Protein AF-A0A7S9PT05-F1 (afdb_monomer_lite)

Sequence (113 aa):
MHIKQNIIMLYTRLQSMIRDRARKQRREVEISAPFGLKREPVSLPGVSQEEIAILREKAAASQIGVLELRSESPSEYEYHKISRPSSRLRPALVSSNSDVSGSEKTEARPLWY

Foldseek 3Di:
DCVVVVVVVVVVVVVVVVVVVVVLPDDADWDADVVGPDTDGDDDPPDDPVNVSVVVVVVVVVCVPVVVVPDPDDDDPPPDDPPDPPPPPDPPPPPDDDDDDDDDDDDDDDDDD

pLDDT: mean 70.31, std 17.9, range [36.59, 94.19]

Secondary structure (DSSP, 8-state):
--HHHHHHHHHHHHHHHHHHHHHHTT---EEEPTT-S-EEE-PPTT--HHHHHHHHHHHHHHHTTTGGGS---------S---------------------------------

Organism: Epichloe festucae (strain Fl1) (NCBI:txid877507)

Radius of gyration: 27.46 Å; chains: 1; bounding box: 51×56×79 Å

Structure (mmCIF, N/CA/C/O backbone):
data_AF-A0A7S9PT05-F1
#
_entry.id   AF-A0A7S9PT05-F1
#
loop_
_atom_site.group_PDB
_atom_site.id
_atom_site.type_symbol
_atom_site.label_atom_id
_atom_site.label_alt_id
_atom_site.label_comp_id
_atom_site.label_asym_id
_atom_site.label_entity_id
_atom_site.label_seq_id
_atom_site.pdbx_PDB_ins_code
_atom_site.Cartn_x
_atom_site.Cartn_y
_atom_site.Cartn_z
_atom_site.occupancy
_atom_site.B_iso_or_equiv
_atom_site.auth_seq_id
_atom_site.auth_comp_id
_atom_site.auth_asym_id
_atom_site.auth_atom_id
_atom_site.pdbx_PDB_model_num
ATOM 1 N N . MET A 1 1 ? 19.625 9.018 -36.954 1.00 56.75 1 MET A N 1
ATOM 2 C CA . MET A 1 1 ? 20.266 8.982 -35.616 1.00 56.75 1 MET A CA 1
ATOM 3 C C . MET A 1 1 ? 19.224 8.722 -34.526 1.00 56.75 1 MET A C 1
ATOM 5 O O . MET A 1 1 ? 18.736 9.648 -33.897 1.00 56.75 1 MET A O 1
ATOM 9 N N . HIS A 1 2 ? 18.883 7.458 -34.306 1.00 73.31 2 HIS A N 1
ATOM 10 C CA . HIS A 1 2 ? 17.863 6.984 -33.350 1.00 73.31 2 HIS A CA 1
ATOM 11 C C . HIS A 1 2 ? 18.468 6.732 -31.953 1.00 73.31 2 HIS A C 1
ATOM 13 O O . HIS A 1 2 ? 17.765 6.716 -30.949 1.00 73.31 2 HIS A O 1
ATOM 19 N N . ILE A 1 3 ? 19.804 6.650 -31.873 1.00 85.12 3 ILE A N 1
ATOM 20 C CA . ILE A 1 3 ? 20.572 6.502 -30.627 1.00 85.12 3 ILE A CA 1
ATOM 21 C C . ILE A 1 3 ? 20.235 7.596 -29.6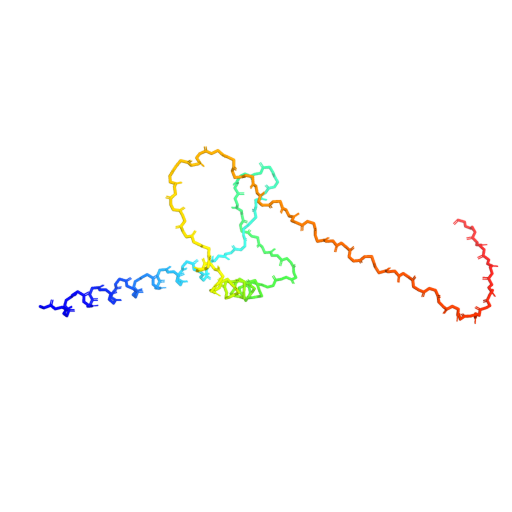04 1.00 85.12 3 ILE A C 1
ATOM 23 O O . ILE A 1 3 ? 20.011 7.290 -28.437 1.00 85.12 3 ILE A O 1
ATOM 27 N N . LYS A 1 4 ? 20.157 8.866 -30.031 1.00 84.50 4 LYS A N 1
ATOM 28 C CA . LYS A 1 4 ? 19.879 9.986 -29.116 1.00 84.50 4 LYS A CA 1
ATOM 29 C C . LYS A 1 4 ? 18.501 9.839 -28.464 1.00 84.50 4 LYS A C 1
ATOM 31 O O . LYS A 1 4 ? 18.374 10.028 -27.261 1.00 84.50 4 LYS A O 1
ATOM 36 N N . GLN A 1 5 ? 17.495 9.439 -29.240 1.00 86.56 5 GLN A N 1
ATOM 37 C CA . GLN A 1 5 ? 16.131 9.219 -28.753 1.00 86.56 5 GLN A CA 1
ATOM 38 C C . GLN A 1 5 ? 16.055 8.028 -27.791 1.00 86.56 5 GLN A C 1
ATOM 40 O O . GLN A 1 5 ? 15.405 8.129 -26.755 1.00 86.56 5 GLN A O 1
ATOM 45 N N . ASN A 1 6 ? 16.778 6.942 -28.075 1.00 88.94 6 ASN A N 1
ATOM 46 C CA . ASN A 1 6 ? 16.846 5.777 -27.190 1.00 88.94 6 ASN A CA 1
ATOM 47 C C . ASN A 1 6 ? 17.486 6.116 -25.839 1.00 88.94 6 ASN A C 1
ATOM 49 O O . ASN A 1 6 ? 16.970 5.716 -24.800 1.00 88.94 6 ASN A O 1
ATOM 53 N N . ILE A 1 7 ? 18.569 6.898 -25.837 1.00 92.56 7 ILE A N 1
ATOM 54 C CA . ILE A 1 7 ? 19.227 7.343 -24.600 1.00 92.56 7 ILE A CA 1
ATOM 55 C C . ILE A 1 7 ? 18.289 8.242 -23.787 1.00 92.56 7 ILE A C 1
ATOM 57 O O . ILE A 1 7 ? 18.145 8.042 -22.582 1.00 92.56 7 ILE A O 1
ATOM 61 N N . ILE A 1 8 ? 17.604 9.186 -24.441 1.00 92.38 8 ILE A N 1
ATOM 62 C CA . ILE A 1 8 ? 16.621 10.059 -23.783 1.00 92.38 8 ILE A CA 1
ATOM 63 C C . ILE A 1 8 ? 15.483 9.225 -23.179 1.00 92.38 8 ILE A C 1
ATOM 65 O O . ILE A 1 8 ? 15.115 9.436 -22.027 1.00 92.38 8 ILE A O 1
ATOM 69 N N . MET A 1 9 ? 14.961 8.245 -23.918 1.00 93.19 9 MET A N 1
ATOM 70 C CA . MET A 1 9 ? 13.899 7.348 -23.456 1.00 93.19 9 MET A CA 1
ATOM 71 C C . MET A 1 9 ? 14.334 6.488 -22.262 1.00 93.19 9 MET A C 1
ATOM 73 O O . MET A 1 9 ? 13.573 6.303 -21.314 1.00 93.19 9 MET A O 1
ATOM 77 N N . LEU A 1 10 ? 15.556 5.953 -22.286 1.00 93.44 10 LEU A N 1
ATOM 78 C CA . LEU A 1 10 ? 16.098 5.186 -21.165 1.00 93.44 10 LEU A CA 1
ATOM 79 C C . LEU A 1 10 ? 16.267 6.068 -19.929 1.00 93.44 10 LEU A C 1
ATOM 81 O O . LEU A 1 10 ? 15.888 5.663 -18.831 1.00 93.44 10 LEU A O 1
ATOM 85 N N . TYR A 1 11 ? 16.772 7.287 -20.110 1.00 93.56 11 TYR A N 1
ATOM 86 C CA . TYR A 1 11 ? 16.954 8.241 -19.024 1.00 93.56 11 TYR A CA 1
ATOM 87 C C . TYR A 1 11 ? 15.621 8.635 -18.378 1.00 93.56 11 TYR A C 1
ATOM 89 O O . TYR A 1 11 ? 15.499 8.583 -17.156 1.00 93.56 11 TYR A O 1
ATOM 97 N N . THR A 1 12 ? 14.588 8.942 -19.169 1.00 92.56 12 THR A N 1
ATOM 98 C CA . THR A 1 12 ? 13.261 9.292 -18.634 1.00 92.56 12 THR A CA 1
ATOM 99 C C . THR A 1 12 ? 12.604 8.122 -17.905 1.00 92.56 12 THR A C 1
ATOM 101 O O . THR A 1 12 ? 12.042 8.311 -16.824 1.00 92.56 12 THR A O 1
ATOM 104 N N . ARG A 1 13 ? 12.728 6.895 -18.430 1.00 90.75 13 ARG A N 1
ATOM 105 C CA . ARG A 1 13 ? 12.248 5.680 -17.751 1.00 90.75 13 ARG A CA 1
ATOM 106 C C . ARG A 1 13 ? 12.967 5.461 -16.426 1.00 90.75 13 ARG A C 1
ATOM 108 O O . ARG A 1 13 ? 12.309 5.292 -15.401 1.00 90.75 13 ARG A O 1
ATOM 115 N N . LEU A 1 14 ? 14.293 5.546 -16.415 1.00 94.19 14 LEU A N 1
ATOM 116 C CA . LEU A 1 14 ? 15.084 5.397 -15.196 1.00 94.19 14 LEU A CA 1
ATOM 117 C C . LEU A 1 14 ? 14.707 6.460 -14.152 1.00 94.19 14 LEU A C 1
ATOM 119 O O . LEU A 1 14 ? 14.468 6.137 -12.989 1.00 94.19 14 LEU A O 1
ATOM 123 N N . GLN A 1 15 ? 14.567 7.719 -14.572 1.00 90.62 15 GLN A N 1
ATOM 124 C CA . GLN A 1 15 ? 14.111 8.804 -13.705 1.00 90.62 15 GLN A CA 1
ATOM 125 C C . GLN A 1 15 ? 12.717 8.539 -13.122 1.00 90.62 15 GLN A C 1
ATOM 127 O O . GLN A 1 15 ? 12.499 8.790 -11.935 1.00 90.62 15 GLN A O 1
ATOM 132 N N . SER A 1 16 ? 11.780 8.024 -13.924 1.00 85.44 16 SER A N 1
ATOM 133 C CA . SER A 1 16 ? 10.435 7.679 -13.446 1.00 85.44 16 SER A CA 1
ATOM 134 C C . SER A 1 16 ? 10.478 6.579 -12.380 1.00 85.44 16 SER A C 1
ATOM 136 O O . SER A 1 16 ? 9.941 6.766 -11.289 1.00 85.44 16 SER A O 1
ATOM 138 N N . MET A 1 17 ? 11.243 5.508 -12.620 1.00 83.75 17 MET A N 1
ATOM 139 C CA . MET A 1 17 ? 11.411 4.407 -11.670 1.00 83.75 17 MET A CA 1
ATOM 140 C C . MET A 1 17 ? 12.021 4.872 -10.344 1.00 83.75 17 MET A C 1
ATOM 142 O O . MET A 1 17 ? 11.545 4.491 -9.273 1.00 83.75 17 MET A O 1
ATOM 146 N N . ILE A 1 18 ? 13.048 5.727 -10.393 1.00 85.50 18 ILE A N 1
ATOM 147 C CA . ILE A 1 18 ? 13.689 6.274 -9.189 1.00 85.50 18 ILE A CA 1
ATOM 148 C C . ILE A 1 18 ? 12.699 7.137 -8.395 1.00 85.50 18 ILE A C 1
ATOM 150 O O . ILE A 1 18 ? 12.581 6.975 -7.177 1.00 85.50 18 ILE A O 1
ATOM 154 N N . ARG A 1 19 ? 11.949 8.023 -9.068 1.00 79.06 19 ARG A N 1
ATOM 155 C CA . ARG A 1 19 ? 10.941 8.879 -8.415 1.00 79.06 19 ARG A CA 1
ATOM 156 C C . ARG A 1 19 ? 9.830 8.059 -7.767 1.00 79.06 19 ARG A C 1
ATOM 158 O O . ARG A 1 19 ? 9.386 8.389 -6.668 1.00 79.06 19 ARG A O 1
ATOM 165 N N . ASP A 1 20 ? 9.386 6.991 -8.414 1.00 74.50 20 ASP A N 1
ATOM 166 C CA . ASP A 1 20 ? 8.306 6.157 -7.892 1.00 74.50 20 ASP A CA 1
ATOM 167 C C . ASP A 1 20 ? 8.764 5.290 -6.722 1.00 74.50 20 ASP A C 1
ATOM 169 O O . ASP A 1 20 ? 8.032 5.154 -5.739 1.00 74.50 20 ASP A O 1
ATOM 173 N N . ARG A 1 21 ? 10.007 4.799 -6.750 1.00 71.19 21 ARG A N 1
ATOM 174 C CA . ARG A 1 21 ? 10.617 4.114 -5.605 1.00 71.19 21 ARG A CA 1
ATOM 175 C C . ARG A 1 21 ? 10.748 5.042 -4.396 1.00 71.19 21 ARG A C 1
ATOM 177 O O . ARG A 1 21 ? 10.354 4.657 -3.296 1.00 71.19 21 ARG A O 1
ATOM 184 N N . ALA A 1 22 ? 11.214 6.276 -4.603 1.00 68.56 22 ALA A N 1
ATOM 185 C CA . ALA A 1 22 ? 11.327 7.277 -3.541 1.00 68.56 22 ALA A CA 1
ATOM 186 C C . ALA A 1 22 ? 9.964 7.607 -2.902 1.00 68.56 22 ALA A C 1
ATOM 188 O O . ALA A 1 22 ? 9.860 7.733 -1.684 1.00 68.56 22 ALA A O 1
ATOM 189 N N . ARG A 1 23 ? 8.897 7.680 -3.709 1.00 65.88 23 ARG A N 1
ATOM 190 C CA . ARG A 1 23 ? 7.525 7.920 -3.228 1.00 65.88 23 ARG A CA 1
ATOM 191 C C . ARG A 1 23 ? 6.886 6.717 -2.533 1.00 65.88 23 ARG A C 1
ATOM 193 O O . ARG A 1 23 ? 5.978 6.904 -1.723 1.00 65.88 23 ARG A O 1
ATOM 200 N N . LYS A 1 24 ? 7.308 5.493 -2.859 1.00 64.38 24 LYS A N 1
ATOM 201 C CA . LYS A 1 24 ? 6.764 4.262 -2.264 1.00 64.38 24 LYS A CA 1
ATOM 202 C C . LYS A 1 24 ? 7.377 3.932 -0.904 1.00 64.38 24 LYS A C 1
ATOM 204 O O . LYS A 1 24 ? 6.651 3.463 -0.036 1.00 64.38 24 LYS A O 1
ATOM 209 N N . GLN A 1 25 ? 8.663 4.214 -0.690 1.00 60.84 25 GLN A N 1
ATOM 210 C CA . GLN A 1 25 ? 9.375 3.782 0.522 1.00 60.84 25 GLN A CA 1
ATOM 211 C C . GLN A 1 25 ? 8.960 4.477 1.830 1.00 60.84 25 GLN A C 1
ATOM 213 O O . GLN A 1 25 ? 9.374 4.034 2.893 1.00 60.84 25 GLN A O 1
ATOM 218 N N . ARG A 1 26 ? 8.169 5.557 1.794 1.00 59.34 26 ARG A N 1
ATOM 219 C CA . ARG A 1 26 ? 7.956 6.419 2.974 1.00 59.34 26 ARG A CA 1
ATOM 220 C C . ARG A 1 26 ? 6.505 6.738 3.304 1.00 59.34 26 ARG A C 1
ATOM 222 O O . ARG A 1 26 ? 6.238 7.714 3.992 1.00 59.34 26 ARG A O 1
ATOM 229 N N . ARG A 1 27 ? 5.547 5.956 2.808 1.00 68.75 27 ARG A N 1
ATOM 230 C CA . ARG A 1 27 ? 4.145 6.183 3.180 1.00 68.75 27 ARG A CA 1
ATOM 231 C C . ARG A 1 27 ? 3.907 5.652 4.588 1.00 68.75 27 ARG A C 1
ATOM 233 O O . ARG A 1 27 ? 3.538 4.487 4.754 1.00 68.75 27 ARG A O 1
ATOM 240 N N . GLU A 1 28 ? 4.139 6.500 5.576 1.00 77.19 28 GLU A N 1
ATOM 241 C CA . GLU A 1 28 ? 3.628 6.302 6.927 1.00 77.19 28 GLU A CA 1
ATOM 242 C C . GLU A 1 28 ? 2.102 6.127 6.864 1.00 77.19 28 GLU A C 1
ATOM 244 O O . GLU A 1 28 ? 1.445 6.574 5.915 1.00 77.19 28 GLU A O 1
ATOM 249 N N . VAL A 1 29 ? 1.535 5.343 7.777 1.00 86.62 29 VAL A N 1
ATOM 250 C CA . VAL A 1 29 ? 0.078 5.220 7.846 1.00 86.62 29 VAL A CA 1
ATOM 251 C C . VAL A 1 29 ? -0.453 6.524 8.410 1.00 86.62 29 VAL A C 1
ATOM 253 O O . VAL A 1 29 ? -0.055 6.923 9.493 1.00 86.62 29 VAL A O 1
ATOM 256 N N . GLU A 1 30 ? -1.349 7.178 7.679 1.00 89.62 30 GLU A N 1
ATOM 257 C CA . GLU A 1 30 ? -1.985 8.407 8.134 1.00 89.62 30 GLU A CA 1
ATOM 258 C C . GLU A 1 30 ? -3.490 8.196 8.279 1.00 89.62 30 GLU A C 1
ATOM 260 O O . GLU A 1 30 ? -4.134 7.633 7.384 1.00 89.62 30 GLU A O 1
ATOM 265 N N . ILE A 1 31 ? -4.061 8.685 9.377 1.00 88.62 31 ILE A N 1
ATOM 266 C CA . ILE A 1 31 ? -5.505 8.675 9.621 1.00 88.62 31 ILE A CA 1
ATOM 267 C C . ILE A 1 31 ? -5.994 10.089 9.919 1.00 88.62 31 ILE A C 1
ATOM 269 O O . ILE A 1 31 ? -5.263 10.929 10.435 1.00 88.62 31 ILE A O 1
ATOM 273 N N . SER A 1 32 ? -7.236 10.381 9.548 1.00 91.38 32 SER A N 1
ATOM 274 C CA . SER A 1 32 ? -7.870 11.644 9.920 1.00 91.38 32 SER A CA 1
ATOM 275 C C . SER A 1 32 ? -8.331 11.592 11.370 1.00 91.38 32 SER A C 1
ATOM 277 O O . SER A 1 32 ? -8.959 10.610 11.775 1.00 91.38 32 SER A O 1
ATOM 279 N N . ALA A 1 33 ? -8.100 12.670 12.116 1.00 83.25 33 ALA A N 1
ATOM 280 C CA . ALA A 1 33 ? -8.726 12.848 13.419 1.00 83.25 33 ALA A CA 1
ATOM 281 C C . ALA A 1 33 ? -10.266 12.882 13.291 1.00 83.25 33 ALA A C 1
ATOM 283 O O . ALA A 1 33 ? -10.792 13.259 12.234 1.00 83.25 33 ALA A O 1
ATOM 284 N N . PRO A 1 34 ? -11.018 12.532 14.352 1.00 86.25 34 PRO A N 1
ATOM 285 C CA . PRO A 1 34 ? -12.467 12.697 14.368 1.00 86.25 34 PRO A CA 1
ATOM 286 C C . PRO A 1 34 ? -12.845 14.144 14.031 1.00 86.25 34 PRO A C 1
ATOM 288 O O . PRO A 1 34 ? -12.327 15.079 14.635 1.00 86.25 34 PRO A O 1
ATOM 291 N N . PHE A 1 35 ? -13.728 14.328 13.046 1.00 80.75 35 PHE A N 1
ATOM 292 C CA . PHE A 1 35 ? -14.173 15.643 12.550 1.00 80.75 35 PHE A CA 1
ATOM 293 C C . PHE A 1 35 ? -13.066 16.538 11.950 1.00 80.75 35 PHE A C 1
ATOM 295 O O . PHE A 1 35 ? -13.312 17.705 11.647 1.00 80.75 35 PHE A O 1
ATOM 302 N N . GLY A 1 36 ? -11.865 15.999 11.722 1.00 76.75 36 GLY A N 1
ATOM 303 C CA . GLY A 1 36 ? -10.747 16.693 11.089 1.00 76.75 36 GLY A CA 1
ATOM 304 C C . GLY A 1 36 ? -10.576 16.310 9.618 1.00 76.75 36 GLY A C 1
ATOM 305 O O . GLY A 1 36 ? -10.646 15.142 9.249 1.00 76.75 36 GLY A O 1
ATOM 306 N N . LEU A 1 37 ? -10.293 17.295 8.762 1.00 82.12 37 LEU A N 1
ATOM 307 C CA . LEU A 1 37 ? -9.877 17.061 7.367 1.00 82.12 37 LEU A CA 1
ATOM 308 C C . LEU A 1 37 ? -8.366 16.803 7.238 1.00 82.12 37 LEU A C 1
ATOM 310 O O . LEU A 1 37 ? -7.888 16.399 6.178 1.00 82.12 37 LEU A O 1
ATOM 314 N N . LYS A 1 38 ? -7.606 17.063 8.308 1.00 88.75 38 LYS A N 1
ATOM 315 C CA . LYS A 1 38 ? -6.159 16.849 8.358 1.00 88.75 38 LYS A CA 1
ATOM 316 C C . LYS A 1 38 ? -5.869 15.378 8.635 1.00 88.75 38 LYS A C 1
ATOM 318 O O . LYS A 1 38 ? -6.533 14.759 9.463 1.00 88.75 38 LYS A O 1
ATOM 323 N N . ARG A 1 39 ? -4.888 14.837 7.918 1.00 88.31 39 ARG A N 1
ATOM 324 C CA . ARG A 1 39 ? -4.369 13.485 8.117 1.00 88.31 39 ARG A CA 1
ATOM 325 C C . ARG A 1 39 ? -3.115 13.561 8.968 1.00 88.31 39 ARG A C 1
ATOM 327 O O . ARG A 1 39 ? -2.263 14.408 8.710 1.00 88.31 39 ARG A O 1
ATOM 334 N N . GLU A 1 40 ? -3.035 12.696 9.965 1.00 87.50 40 GLU A N 1
ATOM 335 C CA . GLU A 1 40 ? -1.915 12.625 10.894 1.00 87.50 40 GLU A CA 1
ATOM 336 C C . GLU A 1 40 ? -1.283 11.234 10.832 1.00 87.50 40 GLU A C 1
ATOM 338 O O . GLU A 1 40 ? -2.016 10.244 10.722 1.00 87.50 40 GLU A O 1
ATOM 343 N N . PRO A 1 41 ? 0.057 11.143 10.868 1.00 88.31 41 PRO A N 1
ATOM 344 C CA . PRO A 1 41 ? 0.749 9.865 10.919 1.00 88.31 41 PRO 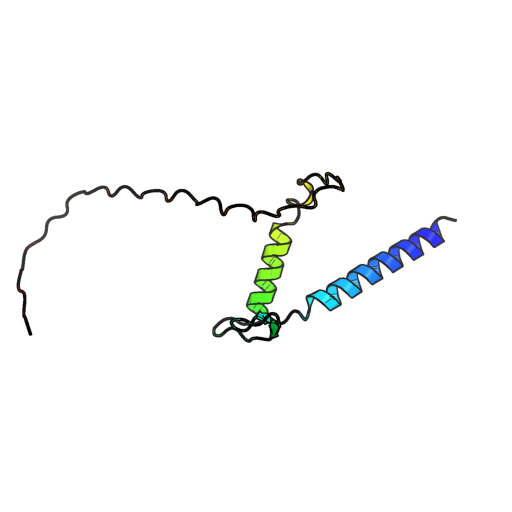A CA 1
ATOM 345 C C . PRO A 1 41 ? 0.420 9.138 12.226 1.00 88.31 41 PRO A C 1
ATOM 347 O O . PRO A 1 41 ? 0.412 9.740 13.299 1.00 88.31 41 PRO A O 1
ATOM 350 N N . VAL A 1 42 ? 0.140 7.839 12.138 1.00 86.81 42 VAL A N 1
ATOM 351 C CA . VAL A 1 42 ? -0.238 7.003 13.279 1.00 86.81 42 VAL A CA 1
ATOM 352 C C . VAL A 1 42 ? 0.446 5.644 13.204 1.00 86.81 42 VAL A C 1
ATOM 354 O O . VAL A 1 42 ? 0.475 4.988 12.163 1.00 86.81 42 VAL A O 1
ATOM 357 N N . SER A 1 43 ? 0.943 5.200 14.358 1.00 87.38 43 SER A N 1
ATOM 358 C CA . SER A 1 43 ? 1.409 3.833 14.575 1.00 87.38 43 SER A CA 1
ATOM 359 C C . SER A 1 43 ? 0.229 2.939 14.957 1.00 87.38 43 SER A C 1
ATOM 361 O O . SER A 1 43 ? -0.493 3.232 15.913 1.00 87.38 43 SER A O 1
ATOM 363 N N . LEU A 1 44 ? 0.011 1.860 14.203 1.00 87.69 44 LEU A N 1
ATOM 364 C CA . LEU A 1 44 ? -1.062 0.905 14.475 1.00 87.69 44 LEU A CA 1
ATOM 365 C C . LEU A 1 44 ? -0.581 -0.139 15.499 1.00 87.69 44 LEU A C 1
ATOM 367 O O . LEU A 1 44 ? 0.383 -0.855 15.227 1.00 87.69 44 LEU A O 1
ATOM 371 N N . PRO A 1 45 ? -1.226 -0.267 16.672 1.00 90.62 45 PRO A N 1
ATOM 372 C CA . PRO A 1 45 ? -0.807 -1.239 17.673 1.00 90.62 45 PRO A CA 1
ATOM 373 C C . PRO A 1 45 ? -1.010 -2.667 17.156 1.00 90.62 45 PRO A C 1
ATOM 375 O O . PRO A 1 45 ? -2.034 -2.984 16.554 1.00 90.62 45 PRO A O 1
ATOM 378 N N . GLY A 1 46 ? -0.030 -3.535 17.407 1.00 92.06 46 GLY A N 1
ATOM 379 C CA . GLY A 1 46 ? -0.077 -4.936 16.978 1.00 92.06 46 GLY A CA 1
ATOM 380 C C . GLY A 1 46 ? 0.166 -5.164 15.484 1.00 92.06 46 GLY A C 1
ATOM 381 O O . GLY A 1 46 ? 0.062 -6.304 15.044 1.00 92.06 46 GLY A O 1
ATOM 382 N N . VAL A 1 47 ? 0.498 -4.120 14.713 1.00 90.12 47 VAL A N 1
ATOM 383 C CA . VAL A 1 47 ? 0.871 -4.241 13.298 1.00 90.12 47 VAL A CA 1
ATOM 384 C C . VAL A 1 47 ? 2.145 -3.446 13.037 1.00 90.12 47 VAL A C 1
ATOM 386 O O . VAL A 1 47 ? 2.198 -2.233 13.232 1.00 90.12 47 VAL A O 1
ATOM 389 N N . SER A 1 48 ? 3.185 -4.124 12.569 1.00 90.06 48 SER A N 1
ATOM 390 C CA . SER A 1 48 ? 4.441 -3.483 12.195 1.00 90.06 48 SER A CA 1
ATOM 391 C C . SER A 1 48 ? 4.339 -2.778 10.839 1.00 90.06 48 SER A C 1
ATOM 393 O O . SER A 1 48 ? 3.571 -3.153 9.949 1.00 90.06 48 SER A O 1
ATOM 395 N N . GLN A 1 49 ? 5.179 -1.760 10.645 1.00 86.19 49 GLN A N 1
ATOM 396 C CA . GLN A 1 49 ? 5.250 -1.044 9.371 1.00 86.19 49 GLN A CA 1
ATOM 397 C C . GLN A 1 49 ? 5.709 -1.948 8.212 1.00 86.19 49 GLN A C 1
ATOM 399 O O . GLN A 1 49 ? 5.295 -1.741 7.070 1.00 86.19 49 GLN A O 1
ATOM 404 N N . GLU A 1 50 ? 6.517 -2.968 8.510 1.00 88.69 50 GLU A N 1
ATOM 405 C CA . GLU A 1 50 ? 6.966 -3.967 7.537 1.00 88.69 50 GLU A CA 1
ATOM 406 C C . GLU A 1 50 ? 5.801 -4.837 7.049 1.00 88.69 50 GLU A C 1
ATOM 408 O O . GLU A 1 50 ? 5.606 -4.999 5.846 1.00 88.69 50 GLU A O 1
ATOM 413 N N . GLU A 1 51 ? 4.950 -5.321 7.958 1.00 91.31 51 GLU A N 1
ATOM 414 C CA . GLU A 1 51 ? 3.754 -6.089 7.588 1.00 91.31 51 GLU A CA 1
ATOM 415 C C . GLU A 1 51 ? 2.817 -5.274 6.690 1.00 91.31 51 GLU A C 1
ATOM 417 O O . GLU A 1 51 ? 2.301 -5.784 5.692 1.00 91.31 51 GLU A O 1
ATOM 422 N N . ILE A 1 52 ? 2.647 -3.983 6.992 1.00 89.00 52 ILE A N 1
ATOM 423 C CA . ILE A 1 52 ? 1.859 -3.058 6.168 1.00 89.00 52 ILE A CA 1
ATOM 424 C C . ILE A 1 52 ? 2.493 -2.879 4.783 1.00 89.00 52 ILE A C 1
ATOM 426 O O . ILE A 1 52 ? 1.775 -2.832 3.778 1.00 89.00 52 ILE A O 1
ATOM 430 N N . ALA A 1 53 ? 3.822 -2.779 4.701 1.00 86.56 53 ALA A N 1
ATOM 431 C CA . ALA A 1 53 ? 4.538 -2.662 3.434 1.00 86.56 53 ALA A CA 1
ATOM 432 C C . ALA A 1 53 ? 4.345 -3.913 2.564 1.00 86.56 53 ALA A C 1
ATOM 434 O O . ALA A 1 53 ? 3.935 -3.790 1.405 1.00 86.56 53 ALA A O 1
ATOM 435 N N . ILE A 1 54 ? 4.520 -5.101 3.147 1.00 91.62 54 ILE A N 1
ATOM 436 C CA . ILE A 1 54 ? 4.292 -6.388 2.480 1.00 91.62 54 ILE A CA 1
ATOM 437 C C . ILE A 1 54 ? 2.846 -6.487 1.984 1.00 91.62 54 ILE A C 1
ATOM 439 O O . ILE A 1 54 ? 2.592 -6.915 0.857 1.00 91.62 54 ILE A O 1
ATOM 443 N N . LEU A 1 55 ? 1.869 -6.074 2.795 1.00 90.75 55 LEU A N 1
ATOM 444 C CA . LEU A 1 55 ? 0.458 -6.139 2.416 1.00 90.75 55 LEU A CA 1
ATOM 445 C C . LEU A 1 55 ? 0.137 -5.216 1.229 1.00 90.75 55 LEU A C 1
ATOM 447 O O . LEU A 1 55 ? -0.604 -5.603 0.324 1.00 90.75 55 LEU A O 1
ATOM 451 N N . ARG A 1 56 ? 0.732 -4.016 1.197 1.00 88.12 56 ARG A N 1
ATOM 4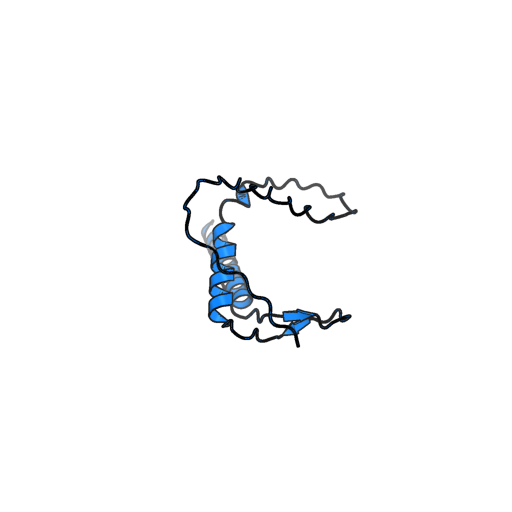52 C CA . ARG A 1 56 ? 0.616 -3.081 0.066 1.00 88.12 56 ARG A CA 1
ATOM 453 C C . ARG A 1 56 ? 1.237 -3.650 -1.203 1.00 88.12 56 ARG A C 1
ATOM 455 O O . ARG A 1 56 ? 0.655 -3.499 -2.275 1.00 88.12 56 ARG A O 1
ATOM 462 N N . GLU A 1 57 ? 2.391 -4.298 -1.091 1.00 88.00 57 GLU A N 1
ATOM 463 C CA . GLU A 1 57 ? 3.045 -4.959 -2.219 1.00 88.00 57 GLU A CA 1
ATOM 464 C C . GLU A 1 57 ? 2.189 -6.104 -2.768 1.00 88.00 57 GLU A C 1
ATOM 466 O O . GLU A 1 57 ? 1.916 -6.135 -3.967 1.00 88.00 57 GLU A O 1
ATOM 471 N N . LYS A 1 58 ? 1.664 -6.972 -1.894 1.00 92.81 58 LYS A N 1
ATOM 472 C CA . LYS A 1 58 ? 0.744 -8.058 -2.271 1.00 92.81 58 LYS A CA 1
ATOM 473 C C . LYS A 1 58 ? -0.506 -7.536 -2.977 1.00 92.81 58 LYS A C 1
ATOM 475 O O . LYS A 1 58 ? -0.900 -8.074 -4.009 1.00 92.81 58 LYS A O 1
ATOM 480 N N . ALA A 1 59 ? -1.120 -6.477 -2.448 1.00 89.31 59 ALA A N 1
ATOM 481 C CA . ALA A 1 59 ? -2.295 -5.861 -3.060 1.00 89.31 59 ALA A CA 1
ATOM 482 C C . ALA A 1 59 ? -1.976 -5.259 -4.437 1.00 89.31 59 ALA A C 1
ATOM 484 O O . ALA A 1 59 ? -2.751 -5.436 -5.374 1.00 89.31 59 ALA A O 1
ATOM 485 N N . ALA A 1 60 ? -0.830 -4.584 -4.576 1.00 86.94 60 ALA A N 1
ATOM 486 C CA . ALA A 1 60 ? -0.393 -4.028 -5.853 1.00 86.94 60 ALA A CA 1
ATOM 487 C C . ALA A 1 60 ? -0.100 -5.127 -6.884 1.00 86.94 60 ALA A C 1
ATOM 489 O O . ALA A 1 60 ? -0.540 -5.015 -8.023 1.00 86.94 60 ALA A O 1
ATOM 490 N N . ALA A 1 61 ? 0.5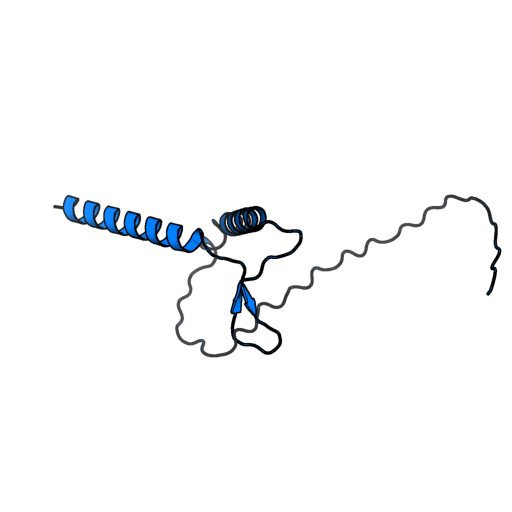87 -6.200 -6.483 1.00 87.94 61 ALA A N 1
ATOM 491 C CA . ALA A 1 61 ? 0.892 -7.336 -7.349 1.00 87.94 61 ALA A CA 1
ATOM 492 C C . ALA A 1 61 ? -0.376 -8.062 -7.818 1.00 87.94 61 ALA A C 1
ATOM 494 O O . ALA A 1 61 ? -0.483 -8.417 -8.986 1.00 87.94 61 ALA A O 1
ATOM 495 N N . SER A 1 62 ? -1.366 -8.209 -6.934 1.00 89.12 62 SER A N 1
ATOM 496 C CA . SER A 1 62 ? -2.671 -8.799 -7.258 1.00 89.12 62 SER A CA 1
ATOM 497 C C . SER A 1 62 ? -3.442 -8.017 -8.335 1.00 89.12 62 SER A C 1
ATOM 499 O O . SER A 1 62 ? -4.238 -8.590 -9.073 1.00 89.12 62 SER A O 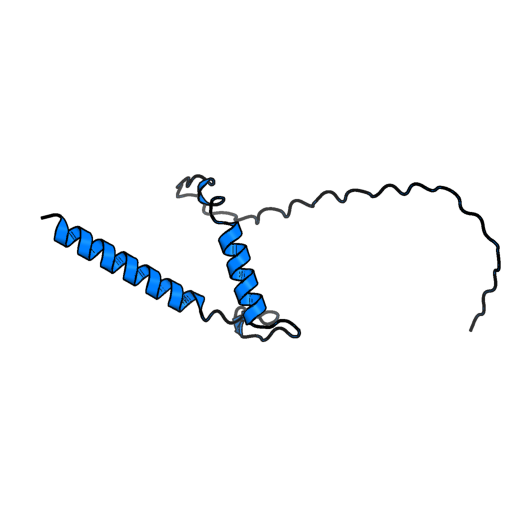1
ATOM 501 N N . GLN A 1 63 ? -3.195 -6.708 -8.468 1.00 76.50 63 GLN A N 1
ATOM 502 C CA . GLN A 1 63 ? -3.836 -5.871 -9.490 1.00 76.50 63 GLN A CA 1
ATOM 503 C C . GLN A 1 63 ? -3.139 -5.912 -10.860 1.00 76.50 63 GLN A C 1
ATOM 505 O O . GLN A 1 63 ? -3.726 -5.455 -11.847 1.00 76.50 63 GLN A O 1
ATOM 510 N N . ILE A 1 64 ? -1.914 -6.441 -10.948 1.00 75.50 64 ILE A N 1
ATOM 511 C CA . ILE A 1 64 ? -1.182 -6.558 -12.215 1.00 75.50 64 ILE A CA 1
ATOM 512 C C . ILE A 1 64 ? -1.943 -7.534 -13.128 1.00 75.50 64 ILE A C 1
ATOM 514 O O . ILE A 1 64 ? -2.257 -8.649 -12.728 1.00 75.50 64 ILE A O 1
ATOM 518 N N . GLY A 1 65 ? -2.285 -7.094 -14.343 1.00 65.94 65 GLY A N 1
ATOM 519 C CA . GLY A 1 65 ? -3.075 -7.863 -15.319 1.00 65.94 65 GLY A CA 1
ATOM 520 C C . GLY A 1 65 ? -4.600 -7.731 -15.184 1.00 65.94 65 GLY A C 1
ATOM 521 O O . GLY A 1 65 ? -5.316 -8.000 -16.142 1.00 65.94 65 GLY A O 1
ATOM 522 N N . VAL A 1 66 ? -5.119 -7.250 -14.046 1.00 64.25 66 VAL A N 1
ATOM 523 C CA . VAL A 1 66 ? -6.557 -6.947 -13.883 1.00 64.25 66 VAL A CA 1
ATOM 524 C C . VAL A 1 66 ? -6.888 -5.546 -14.402 1.00 64.25 66 VAL A C 1
ATOM 526 O O . VAL A 1 66 ? -7.913 -5.356 -15.054 1.00 64.25 66 VAL A O 1
ATOM 529 N N . LEU A 1 67 ? -6.023 -4.559 -14.134 1.00 56.41 67 LEU A N 1
ATOM 530 C CA . LEU A 1 67 ? -6.232 -3.177 -14.586 1.00 56.41 67 LEU A CA 1
ATOM 531 C C . LEU A 1 67 ? -6.172 -3.054 -16.118 1.00 56.41 67 LEU A C 1
ATOM 533 O O . LEU A 1 67 ? -6.928 -2.284 -16.692 1.00 56.41 67 LEU A O 1
ATOM 537 N N . GLU A 1 68 ? -5.334 -3.858 -16.774 1.00 57.75 68 GLU A N 1
ATOM 538 C CA . GLU A 1 68 ? -5.151 -3.861 -18.234 1.00 57.75 68 GLU A CA 1
ATOM 539 C C . GLU A 1 68 ? -6.396 -4.361 -18.994 1.00 57.75 68 GLU A C 1
ATOM 541 O O . GLU A 1 68 ? -6.617 -3.997 -20.144 1.00 57.75 68 GLU A O 1
ATOM 546 N N . LEU A 1 69 ? -7.265 -5.134 -18.330 1.00 56.75 69 LEU A N 1
ATOM 547 C CA . LEU A 1 69 ? -8.547 -5.592 -18.878 1.00 56.75 69 LEU A CA 1
ATOM 548 C C . LEU A 1 69 ? -9.689 -4.585 -18.671 1.00 56.75 69 LEU A C 1
ATOM 550 O O . LEU A 1 69 ? -10.772 -4.757 -19.234 1.00 56.75 69 LEU A O 1
ATOM 554 N N . ARG A 1 70 ? -9.483 -3.532 -17.868 1.00 57.72 70 ARG A N 1
ATOM 555 C CA . ARG A 1 70 ? -10.445 -2.436 -17.744 1.00 57.72 70 ARG A CA 1
ATOM 556 C C . ARG A 1 70 ? -10.137 -1.429 -18.844 1.00 57.72 70 ARG A C 1
ATOM 558 O O . ARG A 1 70 ? -9.330 -0.533 -18.651 1.00 57.72 70 ARG A O 1
ATOM 565 N N . SER A 1 71 ? -10.792 -1.595 -19.989 1.00 51.88 71 SER A N 1
ATOM 566 C CA . SER A 1 71 ? -10.715 -0.675 -21.125 1.00 51.88 71 SER A CA 1
ATOM 567 C C . SER A 1 71 ? -10.793 0.788 -20.668 1.00 51.88 71 SER A C 1
ATOM 569 O O . SER A 1 71 ? -11.817 1.208 -20.121 1.00 51.88 71 SER A O 1
ATOM 571 N N . GLU A 1 72 ? -9.723 1.551 -20.902 1.00 59.50 72 GLU A N 1
ATOM 572 C CA . GLU A 1 72 ? -9.734 3.011 -20.878 1.00 59.50 72 GLU A CA 1
ATOM 573 C C . GLU A 1 72 ? -10.789 3.484 -21.890 1.00 59.50 72 GLU A C 1
ATOM 575 O O . GLU A 1 72 ? -10.553 3.526 -23.095 1.00 59.50 72 GLU A O 1
ATOM 580 N N . SER A 1 73 ? -11.988 3.810 -21.421 1.00 50.69 73 SER A N 1
ATOM 581 C CA . SER A 1 73 ? -12.898 4.676 -22.160 1.00 50.69 73 SER A CA 1
ATOM 582 C C . SER A 1 73 ? -12.636 6.106 -21.685 1.00 50.69 73 SER A C 1
ATOM 584 O O . SER A 1 73 ? -13.035 6.439 -20.564 1.00 50.69 73 SER A O 1
ATOM 586 N N . PRO A 1 74 ? -11.961 6.963 -22.473 1.00 55.78 74 PRO A N 1
ATOM 587 C CA . PRO A 1 74 ? -11.904 8.377 -22.177 1.00 55.78 74 PRO A CA 1
ATOM 588 C C . PRO A 1 74 ? -13.199 8.994 -22.701 1.00 55.78 74 PRO A C 1
ATOM 590 O O . PRO A 1 74 ? -13.351 9.235 -23.894 1.00 55.78 74 PRO A O 1
ATOM 593 N N . SER A 1 75 ? -14.146 9.260 -21.814 1.00 46.16 75 SER A N 1
ATOM 594 C CA . SER A 1 75 ? -15.063 10.368 -22.046 1.00 46.16 75 SER A CA 1
ATOM 595 C C . SER A 1 75 ? -14.915 11.327 -20.878 1.00 46.16 75 SER A C 1
ATOM 597 O O . SER A 1 75 ? -15.436 11.104 -19.784 1.00 46.16 75 SER A O 1
ATOM 599 N N . GLU A 1 76 ? -14.177 12.410 -21.132 1.00 50.69 76 GLU A N 1
ATOM 600 C CA . GLU A 1 76 ? -14.523 13.720 -20.582 1.00 50.69 76 GLU A CA 1
ATOM 601 C C . GLU A 1 76 ? -16.058 13.872 -20.605 1.00 50.69 76 GLU A C 1
ATOM 603 O O . GLU A 1 76 ? -16.709 13.328 -21.490 1.00 50.69 76 GLU A O 1
ATOM 608 N N . TYR A 1 77 ? -16.633 14.579 -19.632 1.00 45.25 77 TYR A N 1
ATOM 609 C CA . TYR A 1 77 ? -18.081 14.688 -19.365 1.00 45.25 77 TYR A CA 1
ATOM 610 C C . TYR A 1 77 ? -18.709 13.583 -18.496 1.00 45.25 77 TYR A C 1
ATOM 612 O O . TYR A 1 77 ? -19.789 13.090 -18.792 1.00 45.25 77 TYR A O 1
ATOM 620 N N . GLU A 1 78 ? -18.135 13.287 -17.330 1.00 41.22 78 GLU A N 1
ATOM 621 C CA . GLU A 1 78 ? -18.982 12.869 -16.200 1.00 41.22 78 GLU A CA 1
ATOM 622 C C . GLU A 1 78 ? -18.548 13.564 -14.904 1.00 41.22 78 GLU A C 1
ATOM 624 O O . GLU A 1 78 ? -18.185 12.974 -13.886 1.00 41.22 78 GLU A O 1
ATOM 629 N N . TYR A 1 79 ? -18.613 14.899 -14.939 1.00 49.00 79 TYR A N 1
ATOM 630 C CA . TYR A 1 79 ? -19.018 15.632 -13.746 1.00 49.00 79 TYR A CA 1
ATOM 631 C C . TYR A 1 79 ? -20.404 15.100 -13.379 1.00 49.00 79 TYR A C 1
ATOM 633 O O . TYR A 1 79 ? -21.354 15.378 -14.094 1.00 49.00 79 TYR A O 1
ATOM 641 N N . HIS A 1 80 ? -20.475 14.279 -12.329 1.00 49.19 80 HIS A N 1
ATOM 642 C CA . HIS A 1 80 ? -21.563 14.129 -11.355 1.00 49.19 80 HIS A CA 1
ATOM 643 C C . HIS A 1 80 ? -21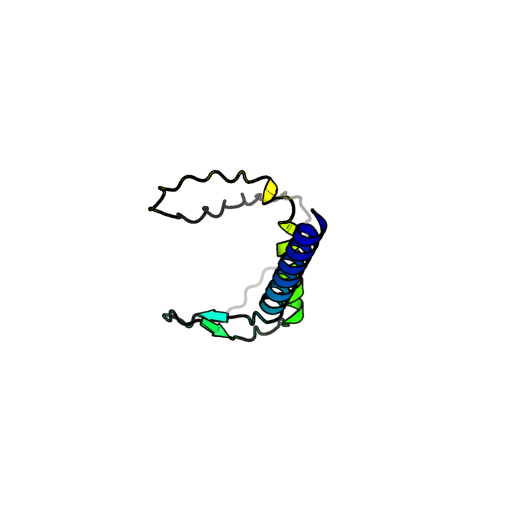.682 12.671 -10.882 1.00 49.19 80 HIS A C 1
ATOM 645 O O . HIS A 1 80 ? -22.140 11.790 -11.590 1.00 49.19 80 HIS A O 1
ATOM 651 N N . LYS A 1 81 ? -21.380 12.479 -9.589 1.00 45.34 81 LYS A N 1
ATOM 652 C CA . LYS A 1 81 ? -21.712 11.303 -8.765 1.00 45.34 81 LYS A CA 1
ATOM 653 C C . LYS A 1 81 ? -20.848 10.062 -9.009 1.00 45.34 81 LYS A C 1
ATOM 655 O O . LYS A 1 81 ? -21.311 9.027 -9.476 1.00 45.34 81 LYS A O 1
ATOM 660 N N . ILE A 1 82 ? -19.629 10.112 -8.465 1.00 47.53 82 ILE A N 1
ATOM 661 C CA . ILE A 1 82 ? -18.912 8.913 -8.005 1.00 47.53 82 ILE A CA 1
ATOM 662 C C . ILE A 1 82 ? -19.690 8.353 -6.804 1.00 47.53 82 ILE A C 1
ATOM 664 O O . ILE A 1 82 ? -19.332 8.516 -5.637 1.00 47.53 82 ILE A O 1
ATOM 668 N N . SER A 1 83 ? -20.823 7.730 -7.105 1.00 55.53 83 SER A N 1
ATOM 669 C CA . SER A 1 83 ? -21.463 6.758 -6.238 1.00 55.53 83 SER A CA 1
ATOM 670 C C . SER A 1 83 ? -20.435 5.648 -6.096 1.00 55.53 83 SER A C 1
ATOM 672 O O . SER A 1 83 ? -20.073 5.003 -7.080 1.00 55.53 83 SER A O 1
ATOM 674 N N . ARG A 1 84 ? -19.878 5.491 -4.894 1.00 59.72 84 ARG A N 1
ATOM 675 C CA . ARG A 1 84 ? -18.962 4.391 -4.579 1.00 59.72 84 ARG A CA 1
ATOM 676 C C . ARG A 1 84 ? -19.549 3.091 -5.144 1.00 59.72 84 ARG A C 1
ATOM 678 O O . ARG A 1 84 ? -20.766 2.918 -5.040 1.00 59.72 84 ARG A O 1
ATOM 685 N N . PRO A 1 85 ? -18.741 2.181 -5.711 1.00 52.66 85 PRO A N 1
ATOM 686 C CA . PRO A 1 85 ? -19.252 0.870 -6.074 1.00 52.66 85 PRO A CA 1
ATOM 687 C C . PRO A 1 85 ? -19.870 0.271 -4.810 1.00 52.66 85 PRO A C 1
ATOM 689 O O . PRO A 1 85 ? -19.183 0.109 -3.800 1.00 52.66 85 PRO A O 1
ATOM 692 N N . SER A 1 86 ? -21.188 0.053 -4.845 1.00 55.16 86 SER A N 1
ATOM 693 C CA . SER A 1 86 ? -21.923 -0.592 -3.763 1.00 55.16 86 SER A CA 1
ATOM 694 C C . SER A 1 86 ? -21.161 -1.858 -3.397 1.00 55.16 86 SER A C 1
ATOM 696 O O . SER A 1 86 ? -20.837 -2.654 -4.287 1.00 55.16 86 SER A O 1
ATOM 698 N N . SER A 1 87 ? -20.801 -2.014 -2.119 1.00 55.75 87 SER A N 1
ATOM 699 C CA . SER A 1 87 ? -20.225 -3.261 -1.638 1.00 55.75 87 SER A CA 1
ATOM 700 C C . SER A 1 87 ? -21.250 -4.334 -1.962 1.00 55.75 87 SER A C 1
ATOM 702 O O . SER A 1 87 ? -22.295 -4.389 -1.313 1.00 55.75 87 SER A O 1
ATOM 704 N N . ARG A 1 88 ? -21.003 -5.133 -3.007 1.00 56.16 88 ARG A N 1
ATOM 705 C CA . ARG A 1 88 ? -21.816 -6.311 -3.289 1.00 56.16 88 ARG A CA 1
ATOM 706 C C . ARG A 1 88 ? -21.802 -7.113 -1.998 1.00 56.16 88 ARG A C 1
ATOM 708 O O . ARG A 1 88 ? -20.762 -7.655 -1.629 1.00 56.16 88 ARG A O 1
ATOM 715 N N . LEU A 1 89 ? -22.923 -7.086 -1.281 1.00 51.75 89 LEU A N 1
ATOM 716 C CA . LEU A 1 89 ? -23.146 -7.915 -0.116 1.00 51.75 89 LEU A CA 1
ATOM 717 C C . LEU A 1 89 ? -22.909 -9.335 -0.606 1.00 51.75 89 LEU A C 1
ATOM 719 O O . LEU A 1 89 ? -23.635 -9.847 -1.457 1.00 51.75 89 LEU A O 1
ATOM 723 N N . ARG A 1 90 ? -21.799 -9.913 -0.155 1.00 56.16 90 ARG A N 1
ATOM 724 C CA . ARG A 1 90 ? -21.487 -11.317 -0.358 1.00 56.16 90 ARG A CA 1
ATOM 725 C C . ARG A 1 90 ? -22.710 -12.081 0.159 1.00 56.16 90 ARG A C 1
ATOM 727 O O . ARG A 1 90 ? -23.063 -11.854 1.317 1.00 56.16 90 ARG A O 1
ATOM 734 N N . PRO A 1 91 ? -23.389 -12.921 -0.641 1.00 48.44 91 PRO A N 1
ATOM 735 C CA . PRO A 1 91 ? -24.441 -13.760 -0.096 1.00 48.44 91 PRO A CA 1
ATOM 736 C C . PRO A 1 91 ? -23.818 -14.587 1.025 1.00 48.44 91 PRO A C 1
ATOM 738 O O . PRO A 1 91 ? -22.844 -15.310 0.799 1.00 48.44 91 PRO A O 1
ATOM 741 N N . ALA A 1 92 ? -24.317 -14.412 2.247 1.00 52.75 92 ALA A N 1
ATOM 742 C CA . ALA A 1 92 ? -24.011 -15.324 3.327 1.00 52.75 92 ALA A CA 1
ATOM 743 C C . ALA A 1 92 ? -24.565 -16.681 2.890 1.00 52.75 92 ALA A C 1
ATOM 745 O O . ALA A 1 92 ? -25.778 -16.854 2.782 1.00 52.75 92 ALA A O 1
ATOM 746 N N . LEU A 1 93 ? -23.676 -17.617 2.560 1.00 54.62 93 LEU A N 1
ATOM 747 C CA . LEU A 1 93 ? -24.040 -19.022 2.492 1.00 54.62 93 LEU A CA 1
ATOM 748 C C . LEU A 1 93 ? -24.567 -19.382 3.881 1.00 54.62 93 LEU A C 1
ATOM 750 O O . LEU A 1 93 ? -23.806 -19.449 4.846 1.00 54.62 93 LEU A O 1
ATOM 754 N N . VAL A 1 94 ? -25.887 -19.525 3.977 1.00 49.59 94 VAL A N 1
ATOM 755 C CA . VAL A 1 94 ? -26.555 -20.139 5.117 1.00 49.59 94 VAL A CA 1
ATOM 756 C C . VAL A 1 94 ? -25.998 -21.553 5.200 1.00 49.59 94 VAL A C 1
ATOM 758 O O . VAL A 1 94 ? -26.297 -22.396 4.358 1.00 49.59 94 VAL A O 1
ATOM 761 N N . SER A 1 95 ? -25.134 -21.791 6.183 1.00 47.72 95 SER A N 1
ATOM 762 C CA . SER A 1 95 ? -24.789 -23.142 6.598 1.00 47.72 95 SER A CA 1
ATOM 763 C C . SER A 1 95 ? -26.056 -23.732 7.200 1.00 47.72 95 SER A C 1
ATOM 765 O O . SER A 1 95 ? -26.425 -23.413 8.328 1.00 47.72 95 SER A O 1
ATOM 767 N N . SER A 1 96 ? -26.777 -24.516 6.404 1.00 49.28 96 SER A N 1
ATOM 768 C CA . SER A 1 96 ? -27.893 -25.326 6.865 1.00 49.28 96 SER A CA 1
ATOM 769 C C . SER A 1 96 ? -27.376 -26.291 7.926 1.00 49.28 96 SER A C 1
ATOM 771 O O . SER A 1 96 ? -26.596 -27.196 7.621 1.00 49.28 96 SER A O 1
ATOM 773 N N . ASN A 1 97 ? -27.803 -26.075 9.168 1.00 45.66 97 ASN A N 1
ATOM 774 C CA . ASN A 1 97 ? -27.684 -27.052 10.237 1.00 45.66 97 ASN A CA 1
ATOM 775 C C . ASN A 1 97 ? -28.324 -28.360 9.761 1.00 45.66 97 ASN A C 1
ATOM 777 O O . ASN A 1 97 ? -29.492 -28.373 9.371 1.00 45.66 97 ASN A O 1
ATOM 781 N N . SER A 1 98 ? -27.552 -29.442 9.773 1.00 42.94 98 SER A N 1
ATOM 782 C CA . SER A 1 98 ? -28.110 -30.789 9.768 1.00 42.94 98 SER A CA 1
ATOM 783 C C . SER A 1 98 ? -27.950 -31.337 11.176 1.00 42.94 98 SER A C 1
ATOM 785 O O . SER A 1 98 ? -26.853 -31.655 11.628 1.00 42.94 98 SER A O 1
ATOM 787 N N . ASP A 1 99 ? -29.076 -31.370 11.877 1.00 44.12 99 ASP A N 1
ATOM 788 C CA . ASP A 1 99 ? -29.257 -32.149 13.087 1.00 44.12 99 ASP A CA 1
ATOM 789 C C . ASP A 1 99 ? -29.114 -33.633 12.740 1.00 44.12 99 ASP A C 1
ATOM 791 O O . ASP A 1 99 ? -29.925 -34.171 11.988 1.00 44.12 99 ASP A O 1
ATOM 795 N N . VAL A 1 100 ? -28.128 -34.315 13.326 1.00 46.59 100 VAL A N 1
ATOM 796 C CA . VAL A 1 100 ? -28.213 -35.758 13.584 1.00 46.59 100 VAL A CA 1
ATOM 797 C C . VAL A 1 100 ? -27.642 -36.048 14.972 1.00 46.59 100 VAL A C 1
ATOM 799 O O . VAL A 1 100 ? -26.439 -36.154 15.176 1.00 46.59 100 VAL A O 1
ATOM 802 N N . SER A 1 101 ? -28.579 -36.129 15.917 1.00 42.25 101 SER A N 1
ATOM 803 C CA . SER A 1 101 ? -28.692 -37.094 17.017 1.00 42.25 101 SER A CA 1
ATOM 804 C C . SER A 1 101 ? -27.406 -37.731 17.569 1.00 42.25 101 SER A C 1
ATOM 806 O O . SER A 1 101 ? -26.843 -38.657 16.989 1.00 42.25 101 SER A O 1
ATOM 808 N N . GLY A 1 102 ? -27.046 -37.315 18.783 1.00 36.59 102 GLY A N 1
ATOM 809 C CA . GLY A 1 102 ? -26.109 -37.998 19.671 1.00 36.59 102 GLY A CA 1
ATOM 810 C C . GLY A 1 102 ? -26.496 -37.735 21.122 1.00 36.59 102 GLY A C 1
ATOM 811 O O . GLY A 1 102 ? -25.983 -36.824 21.755 1.00 36.59 102 GLY A O 1
ATOM 812 N N . SER A 1 103 ? -27.480 -38.495 21.596 1.00 44.66 103 SER A N 1
ATOM 813 C CA . SER A 1 103 ? -27.928 -38.609 22.987 1.00 44.66 103 SER A CA 1
ATOM 814 C C . SER A 1 103 ? -26.771 -38.619 23.993 1.00 44.66 103 SER A C 1
ATOM 816 O O . SER A 1 103 ? -25.955 -39.527 23.911 1.00 44.66 103 SER A O 1
ATOM 818 N N . GLU A 1 104 ? -26.794 -37.737 25.002 1.00 48.25 104 GLU A N 1
ATOM 819 C CA . GLU A 1 104 ? -26.472 -38.105 26.392 1.00 48.25 104 GLU A CA 1
ATOM 820 C C . GLU A 1 104 ? -26.880 -37.030 27.429 1.00 48.25 104 GLU A C 1
ATOM 822 O O . GLU A 1 104 ? -26.329 -35.939 27.502 1.00 48.25 104 GLU A O 1
ATOM 827 N N . LYS A 1 105 ? -27.886 -37.406 28.234 1.00 45.16 105 LYS A N 1
ATOM 828 C CA . LYS A 1 105 ? -28.063 -37.177 29.684 1.00 45.16 105 LYS A CA 1
ATOM 829 C C . LYS A 1 105 ? -28.011 -35.739 30.240 1.00 45.16 105 LYS A C 1
ATOM 831 O O . LYS A 1 105 ? -26.976 -35.206 30.608 1.00 45.16 105 LYS A O 1
ATOM 836 N N . THR A 1 106 ? -29.219 -35.204 30.422 1.00 54.03 106 THR A N 1
ATOM 837 C CA . THR A 1 106 ? -29.737 -34.541 31.639 1.00 54.03 106 THR A CA 1
ATOM 838 C C . THR A 1 106 ? -28.749 -34.271 32.787 1.00 54.03 106 THR A C 1
ATOM 840 O O . THR A 1 106 ? -28.351 -35.216 33.459 1.00 54.03 106 THR A O 1
ATOM 843 N N . GLU A 1 107 ? -28.568 -33.001 33.164 1.00 45.56 107 GLU A N 1
ATOM 844 C CA . GLU A 1 107 ? -28.860 -32.566 34.540 1.00 45.56 107 GLU A CA 1
ATOM 845 C C . GLU A 1 107 ? -29.098 -31.050 34.598 1.00 45.56 107 GLU A C 1
ATOM 847 O O . GLU A 1 107 ? -28.255 -30.237 34.228 1.00 45.56 107 GLU A O 1
ATOM 852 N N . ALA A 1 108 ? -30.299 -30.673 35.029 1.00 54.56 108 ALA A N 1
ATOM 853 C CA . ALA A 1 108 ? -30.732 -29.299 35.203 1.00 54.56 108 ALA A CA 1
ATOM 854 C C . ALA A 1 108 ? -30.508 -28.869 36.652 1.00 54.56 108 ALA A C 1
ATOM 856 O O . ALA A 1 108 ? -31.055 -29.519 37.539 1.00 54.56 108 ALA A O 1
ATOM 857 N N . ARG A 1 109 ? -29.827 -27.738 36.890 1.00 66.00 109 ARG A N 1
ATOM 858 C CA . ARG A 1 109 ? -30.041 -26.894 38.083 1.00 66.00 109 ARG A CA 1
ATOM 859 C C . ARG A 1 109 ? -29.732 -25.421 37.789 1.00 66.00 109 ARG A C 1
ATOM 861 O O . ARG A 1 109 ? -28.629 -25.131 37.333 1.00 66.00 109 ARG A O 1
ATOM 868 N N . PRO A 1 110 ? -30.648 -24.482 38.089 1.00 63.91 110 PRO A N 1
ATOM 869 C CA . PRO A 1 110 ? -30.327 -23.067 38.174 1.00 63.91 110 PRO A CA 1
ATOM 870 C C . PRO A 1 110 ? -29.953 -22.708 39.619 1.00 63.91 110 PRO A C 1
ATOM 872 O O . PRO A 1 110 ? -30.580 -23.191 40.564 1.00 63.91 110 PRO A O 1
ATOM 875 N N . LEU A 1 111 ? -28.976 -21.823 39.801 1.00 61.34 111 LEU A N 1
ATOM 876 C CA . LEU A 1 111 ? -28.785 -21.115 41.064 1.00 61.34 111 LEU A CA 1
ATOM 877 C C . LEU A 1 111 ? -28.756 -19.615 40.790 1.00 61.34 111 LEU A C 1
ATOM 879 O O . LEU A 1 111 ? -27.875 -19.098 40.110 1.00 61.34 111 LEU A O 1
ATOM 883 N N . TRP A 1 112 ? -29.792 -18.968 41.310 1.00 58.22 112 TRP A N 1
ATOM 884 C CA . TRP A 1 112 ? -29.900 -17.537 41.533 1.00 58.22 112 TRP A CA 1
ATOM 885 C C . TRP A 1 112 ? -28.865 -17.096 42.574 1.00 58.22 112 TRP A C 1
ATOM 887 O O . TRP A 1 112 ? -28.693 -17.799 43.570 1.00 58.22 112 TRP A O 1
ATOM 897 N N . TYR A 1 113 ? -28.224 -15.947 42.357 1.00 54.78 113 TYR A N 1
ATOM 898 C CA . TYR A 1 113 ? -28.300 -14.748 43.207 1.00 54.78 113 TYR A CA 1
ATOM 899 C C . TYR A 1 113 ? -27.661 -13.565 42.475 1.00 54.78 113 TYR A C 1
ATOM 901 O O . TYR A 1 113 ? -26.578 -13.761 41.881 1.00 54.78 113 TYR A O 1
#